Protein AF-W7D519-F1 (afdb_monomer)

Radius of gyration: 15.01 Å; Cα contacts (8 Å, |Δi|>4): 110; chains: 1; bounding box: 34×28×39 Å

pLDDT: mean 86.23, std 13.88, range [33.25, 98.06]

InterPro domains:
  IPR010057 HTH-type transcriptional regulator Rgg, C-terminal domain [PF21259] (2-121)

Sequence (133 aa):
MANIYYVLDEDAVVTIIAKMLKEIKKYAGYKNSVNLDTVILLNYCLYLSKRGKILETEPYVLRALENARKYKQSDYLIQAKMKYAELLWAKNQKQEANEIVEKMYAALEALERWKLLQDFKKDWEKITNESRS

Nearest PDB structures (foldseek):
  8rsv-assembly1_A  TM=7.286E-01  e=3.926E-01  Bacillus phage phi3T
  6w1f-assembly1_B  TM=8.575E-01  e=8.770E-01  Streptococcus thermophilus LMG 18311
  3ro2-assembly1_A  TM=6.640E-01  e=9.253E-01  Mus musculus
  6hc2-assembly4_S  TM=8.379E-01  e=2.067E+00  Homo sapiens
  4i9e-assembly1_B  TM=6.069E-01  e=2.181E+00  Bacillus subtilis subsp. subtilis str. 168

Solvent-accessible surface area (backbone atoms only — not comparable to full-atom values): 7276 Å² total; per-residue (Å²): 134,90,63,71,67,81,80,49,57,70,72,56,43,54,51,51,50,54,50,51,58,56,58,42,56,79,43,71,86,44,73,69,37,52,54,51,50,35,50,52,30,52,52,48,35,51,55,33,42,76,71,72,38,38,76,77,25,51,75,38,36,54,50,20,36,51,49,18,58,78,69,69,34,64,72,51,33,48,52,24,48,49,53,43,23,53,36,30,40,76,70,68,39,49,65,66,16,49,59,48,45,54,55,45,47,55,51,28,59,77,66,70,36,58,69,62,43,52,54,48,50,56,53,50,52,48,61,61,52,64,76,73,115

Mean predicted aligned error: 6.3 Å

Foldseek 3Di:
DDDPLVVDDPVVLVVVLVVLLVVLVVVPPDLVSLVVLLVSLLVVCVSCVVVVNLLVSVVSLVSSCVSCVVSVVVVSNLSSLLSVLLNCVVVVVPVVSVVSLVVSLVVCVVVVVVVVSVVSVVVVCCSVVVVVD

Structure (mmCIF, N/CA/C/O backbone):
data_AF-W7D519-F1
#
_entry.id   AF-W7D519-F1
#
loop_
_atom_site.group_PDB
_atom_site.id
_atom_site.type_symbol
_atom_site.label_atom_id
_atom_site.label_alt_id
_atom_site.label_comp_id
_atom_site.label_asym_id
_atom_site.label_entity_id
_atom_site.label_seq_id
_atom_site.pdbx_PDB_ins_code
_atom_site.Cartn_x
_atom_site.Cartn_y
_atom_site.Cartn_z
_atom_site.occupancy
_atom_site.B_iso_or_equiv
_atom_site.auth_seq_id
_atom_site.auth_comp_id
_atom_site.auth_asym_id
_atom_site.auth_atom_id
_atom_site.pdbx_PDB_model_num
ATOM 1 N N . MET A 1 1 ? -6.603 11.981 -11.215 1.00 38.44 1 MET A N 1
ATOM 2 C CA . MET A 1 1 ? -7.122 11.219 -12.374 1.00 38.44 1 MET 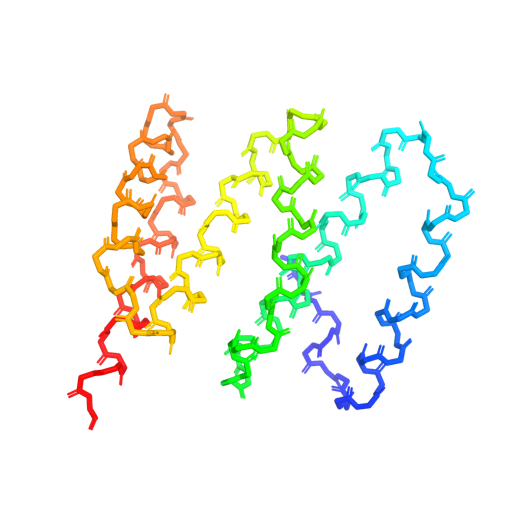A CA 1
ATOM 3 C C . MET A 1 1 ? -8.479 10.654 -12.001 1.00 38.44 1 MET A C 1
ATOM 5 O O . MET A 1 1 ? -8.589 10.042 -10.946 1.00 38.44 1 MET A O 1
ATOM 9 N N . ALA A 1 2 ? -9.505 10.912 -12.811 1.00 33.25 2 ALA A N 1
ATOM 10 C CA . ALA A 1 2 ? -10.830 10.328 -12.633 1.00 33.25 2 ALA A CA 1
ATOM 11 C C . ALA A 1 2 ? -10.790 8.869 -13.118 1.00 33.25 2 ALA A C 1
ATOM 13 O O . ALA A 1 2 ? -10.628 8.617 -14.309 1.00 33.25 2 ALA A O 1
ATOM 14 N N . ASN A 1 3 ? -10.853 7.910 -12.191 1.00 54.25 3 ASN A N 1
ATOM 15 C CA . ASN A 1 3 ? -10.868 6.486 -12.528 1.00 54.25 3 ASN A CA 1
ATOM 16 C C . ASN A 1 3 ? -12.277 6.088 -12.990 1.00 54.25 3 ASN A C 1
ATOM 18 O O . ASN A 1 3 ? -13.230 6.182 -12.221 1.00 54.25 3 ASN A O 1
ATOM 22 N N . ILE A 1 4 ? -12.400 5.592 -14.223 1.00 53.28 4 ILE A N 1
ATOM 23 C CA . ILE A 1 4 ? -13.667 5.130 -14.826 1.00 53.28 4 ILE A CA 1
ATOM 24 C C . ILE A 1 4 ? -14.343 4.022 -13.987 1.00 53.28 4 ILE A C 1
ATOM 26 O O . ILE A 1 4 ? -15.558 3.862 -14.040 1.00 53.28 4 ILE A O 1
ATOM 30 N N . TYR A 1 5 ? -13.591 3.326 -13.123 1.00 50.62 5 TYR A N 1
ATOM 31 C CA . TYR A 1 5 ? -14.115 2.328 -12.179 1.00 50.62 5 TYR A CA 1
ATOM 32 C C . TYR A 1 5 ? -15.183 2.859 -11.213 1.00 50.62 5 TYR A C 1
ATOM 34 O O . TYR A 1 5 ? -15.941 2.068 -10.666 1.00 50.62 5 TYR A O 1
ATOM 42 N N . TYR A 1 6 ? -15.254 4.174 -10.985 1.00 56.81 6 TYR A N 1
ATOM 43 C CA . TYR A 1 6 ? -16.267 4.759 -10.101 1.00 56.81 6 TYR A CA 1
ATOM 44 C C . TYR A 1 6 ? -17.666 4.839 -10.728 1.00 56.81 6 TYR A C 1
ATOM 46 O O . TYR A 1 6 ? -18.622 5.087 -10.002 1.00 56.81 6 TYR A O 1
ATOM 54 N N . VAL A 1 7 ? -17.788 4.640 -12.045 1.00 59.88 7 VAL A N 1
ATOM 55 C CA . VAL A 1 7 ? -19.058 4.751 -12.792 1.00 59.88 7 VAL A CA 1
ATOM 56 C C . VAL A 1 7 ? -19.603 3.375 -13.204 1.00 59.88 7 VAL A C 1
ATOM 58 O O . VAL A 1 7 ? -20.715 3.273 -13.705 1.00 59.88 7 VAL A O 1
ATOM 61 N N . LEU A 1 8 ? -18.829 2.306 -13.005 1.00 60.34 8 LEU A N 1
ATOM 62 C CA . LEU A 1 8 ? -19.154 0.962 -13.479 1.00 60.34 8 LEU A CA 1
ATOM 63 C C . LEU A 1 8 ? -19.718 0.082 -12.357 1.00 60.34 8 LEU A C 1
ATOM 65 O O . LEU A 1 8 ? -19.282 0.174 -11.205 1.00 60.34 8 LEU A O 1
ATOM 69 N N . ASP A 1 9 ? -20.635 -0.814 -12.726 1.00 70.56 9 ASP A N 1
ATOM 70 C CA . ASP A 1 9 ? -21.125 -1.876 -11.846 1.00 70.56 9 ASP A CA 1
ATOM 71 C C . ASP A 1 9 ? -19.991 -2.815 -11.418 1.00 70.56 9 ASP A C 1
ATOM 73 O O . ASP A 1 9 ? -18.997 -3.003 -12.127 1.00 70.56 9 ASP A O 1
ATOM 77 N N . GLU A 1 10 ? -20.137 -3.416 -10.239 1.00 69.62 10 GLU A N 1
ATOM 78 C CA . GLU A 1 10 ? -19.064 -4.170 -9.590 1.00 69.62 10 GLU A CA 1
ATOM 79 C C . GLU A 1 10 ? -18.552 -5.341 -10.443 1.00 69.62 10 GLU A C 1
ATOM 81 O O . GLU A 1 10 ? -17.341 -5.466 -10.649 1.00 69.62 10 GLU A O 1
ATOM 86 N N . ASP A 1 11 ? -19.457 -6.114 -11.044 1.00 71.94 11 ASP A N 1
ATOM 87 C CA . ASP A 1 11 ? -19.109 -7.225 -11.938 1.00 71.94 11 ASP A CA 1
ATOM 88 C C . ASP A 1 11 ? -18.368 -6.756 -13.199 1.00 71.94 11 ASP A C 1
ATOM 90 O O . ASP A 1 11 ? -17.461 -7.434 -13.703 1.00 71.94 11 ASP A O 1
ATOM 94 N N . ALA A 1 12 ? -18.703 -5.561 -13.698 1.00 76.19 12 ALA A N 1
ATOM 95 C CA . ALA A 1 12 ? -18.023 -4.962 -14.838 1.00 76.19 12 ALA A CA 1
ATOM 96 C C . ALA A 1 12 ? -16.589 -4.552 -14.469 1.00 76.19 12 ALA A C 1
ATOM 98 O O . ALA A 1 12 ? -15.664 -4.826 -15.236 1.00 76.19 12 ALA A O 1
ATOM 99 N N . VAL A 1 13 ? -16.376 -3.967 -13.283 1.00 77.00 13 VAL A N 1
ATOM 100 C CA . VAL A 1 13 ? -15.039 -3.584 -12.792 1.00 77.00 13 VAL A CA 1
ATOM 101 C C . VAL A 1 13 ? -14.141 -4.809 -12.630 1.00 77.00 13 VAL A C 1
ATOM 103 O O . VAL A 1 13 ? -13.026 -4.814 -13.159 1.00 77.00 13 VAL A O 1
ATOM 106 N N . VAL A 1 14 ? -14.631 -5.866 -11.976 1.00 76.56 14 VAL A N 1
ATOM 107 C CA . VAL A 1 14 ? -13.877 -7.120 -11.796 1.00 76.56 14 VAL A CA 1
ATOM 108 C C . VAL A 1 14 ? -13.507 -7.722 -13.152 1.00 76.56 14 VAL A C 1
ATOM 110 O O . VAL A 1 14 ? -12.343 -8.054 -13.396 1.00 76.56 14 VAL A O 1
ATOM 113 N N . THR A 1 15 ? -14.473 -7.797 -14.072 1.00 79.38 15 THR A N 1
ATOM 114 C CA . THR A 1 15 ? -14.263 -8.341 -15.422 1.00 79.38 15 THR A CA 1
ATOM 115 C C . THR A 1 15 ? -13.225 -7.539 -16.204 1.00 79.38 15 THR A C 1
ATOM 117 O O . THR A 1 15 ? -12.346 -8.115 -16.852 1.00 79.38 15 THR A O 1
ATOM 120 N N . ILE A 1 16 ? -13.303 -6.209 -16.155 1.00 82.88 16 ILE A N 1
ATOM 121 C CA . ILE A 1 16 ? -12.376 -5.318 -16.857 1.00 82.88 16 ILE A CA 1
ATOM 122 C C . ILE A 1 16 ? -10.966 -5.448 -16.275 1.00 82.88 16 ILE A C 1
ATOM 124 O O . ILE A 1 16 ? -10.010 -5.600 -17.036 1.00 82.88 16 ILE A O 1
ATOM 128 N N . ILE A 1 17 ? -10.821 -5.471 -14.949 1.00 81.38 17 ILE A N 1
ATOM 129 C CA . ILE A 1 17 ? -9.519 -5.616 -14.280 1.00 81.38 17 ILE A CA 1
ATOM 130 C C . ILE A 1 17 ? -8.894 -6.975 -14.578 1.00 81.38 17 ILE A C 1
ATOM 132 O O . ILE A 1 17 ? -7.723 -7.032 -14.958 1.00 81.38 17 ILE A O 1
ATOM 136 N N . ALA A 1 18 ? -9.668 -8.058 -14.515 1.00 79.62 18 ALA A N 1
ATOM 137 C CA . ALA A 1 18 ? -9.190 -9.387 -14.885 1.00 79.62 18 ALA A CA 1
ATOM 138 C C . ALA A 1 18 ? -8.702 -9.436 -16.344 1.00 79.62 18 ALA A C 1
ATOM 140 O O . ALA A 1 18 ? -7.624 -9.974 -16.621 1.00 79.62 18 ALA A O 1
ATOM 141 N N . LYS A 1 19 ? -9.450 -8.827 -17.276 1.00 83.44 19 LYS A N 1
ATOM 142 C CA . LYS A 1 19 ? -9.048 -8.718 -18.687 1.00 83.44 19 LYS A CA 1
ATOM 143 C C . LYS A 1 19 ? -7.765 -7.901 -18.847 1.00 83.44 19 LYS A C 1
ATOM 145 O O . LYS A 1 19 ? -6.841 -8.377 -19.499 1.00 83.44 19 LYS A O 1
ATOM 150 N N . MET A 1 20 ? -7.661 -6.730 -18.221 1.00 83.50 20 MET A N 1
ATOM 151 C CA . MET A 1 20 ? -6.458 -5.893 -18.315 1.00 83.50 20 MET A CA 1
ATOM 152 C C . MET A 1 20 ? -5.220 -6.595 -17.754 1.00 83.50 20 MET A C 1
ATOM 154 O O . MET A 1 20 ? -4.182 -6.617 -18.412 1.00 83.50 20 MET A O 1
ATOM 158 N N . LEU A 1 21 ? -5.328 -7.233 -16.584 1.00 79.75 21 LEU A N 1
ATOM 159 C CA . LEU A 1 21 ? -4.222 -7.992 -15.994 1.00 79.75 21 LEU A CA 1
ATOM 160 C C . LEU A 1 21 ? -3.806 -9.173 -16.886 1.00 79.75 21 LEU A C 1
ATOM 162 O O . LEU A 1 21 ? -2.616 -9.472 -16.993 1.00 79.75 21 LEU A O 1
ATOM 166 N N . LYS A 1 22 ? -4.761 -9.839 -17.551 1.00 84.00 22 LYS A N 1
ATOM 167 C CA . LYS A 1 22 ? -4.475 -10.916 -18.512 1.00 84.00 22 LYS A CA 1
ATOM 168 C C . LYS A 1 22 ? -3.735 -10.400 -19.746 1.00 84.00 22 LYS A C 1
ATOM 170 O O . LYS A 1 22 ? -2.775 -11.032 -20.178 1.00 84.00 22 LYS A O 1
ATOM 175 N N . GLU A 1 23 ? -4.158 -9.271 -20.302 1.00 82.00 23 GLU A N 1
ATOM 176 C CA . GLU A 1 23 ? -3.523 -8.685 -21.485 1.00 82.00 23 GLU A CA 1
ATOM 177 C C . GLU A 1 23 ? -2.114 -8.164 -21.178 1.00 82.00 23 GLU A C 1
ATOM 179 O O . GLU A 1 23 ? -1.186 -8.411 -21.943 1.00 82.00 23 GLU A O 1
ATOM 184 N N . ILE A 1 24 ? -1.905 -7.548 -20.012 1.00 80.81 24 ILE A N 1
ATOM 185 C CA . ILE A 1 24 ? -0.589 -7.031 -19.604 1.00 80.81 24 ILE A CA 1
ATOM 186 C C . ILE A 1 24 ? 0.438 -8.145 -19.405 1.00 80.81 24 ILE A C 1
ATOM 188 O O . ILE A 1 24 ? 1.611 -7.950 -19.733 1.00 80.81 24 ILE A O 1
ATOM 192 N N . LYS A 1 25 ? 0.016 -9.338 -18.960 1.00 76.12 25 LYS A N 1
ATOM 193 C CA . LYS A 1 25 ? 0.908 -10.508 -18.870 1.00 76.12 25 LYS A CA 1
ATOM 194 C C . LYS A 1 25 ? 1.574 -10.853 -20.205 1.00 76.12 25 LYS A C 1
ATOM 196 O O . LYS A 1 25 ? 2.698 -11.343 -20.189 1.00 76.12 25 LYS A O 1
ATOM 201 N N . LYS A 1 26 ? 0.942 -10.561 -21.350 1.00 76.19 26 LYS A N 1
ATOM 202 C CA . LYS A 1 26 ? 1.532 -10.798 -22.683 1.00 76.19 26 LYS A CA 1
ATOM 203 C C . LYS A 1 26 ? 2.767 -9.936 -22.949 1.00 76.19 26 LYS A C 1
ATOM 205 O O . LYS A 1 26 ? 3.590 -10.285 -23.785 1.00 76.19 26 LYS A O 1
ATOM 210 N N . TYR A 1 27 ? 2.910 -8.836 -22.217 1.00 76.62 27 TYR A N 1
ATOM 211 C CA . TYR A 1 27 ? 4.024 -7.901 -22.325 1.00 76.62 27 TYR A CA 1
ATOM 212 C C . TYR A 1 27 ? 4.998 -8.025 -21.146 1.00 76.62 27 TYR A C 1
ATOM 214 O O . TYR A 1 27 ? 5.796 -7.111 -20.912 1.00 76.62 27 TYR A O 1
ATOM 222 N N . ALA A 1 28 ? 4.931 -9.119 -20.375 1.00 65.12 28 ALA A N 1
ATOM 223 C CA . ALA A 1 28 ? 5.818 -9.368 -19.244 1.00 65.12 28 ALA A CA 1
ATOM 224 C C . ALA A 1 28 ? 7.282 -9.401 -19.720 1.00 65.12 28 ALA A C 1
ATOM 226 O O . ALA A 1 28 ? 7.709 -10.326 -20.400 1.00 65.12 28 ALA A O 1
ATOM 227 N N . GLY A 1 29 ? 8.041 -8.351 -19.397 1.00 65.00 29 GLY A N 1
ATOM 228 C CA . GLY A 1 29 ? 9.422 -8.163 -19.860 1.00 65.00 29 GLY A CA 1
ATOM 229 C C . GLY A 1 29 ? 9.745 -6.713 -20.221 1.00 65.00 29 GLY A C 1
ATOM 230 O O . GLY A 1 29 ? 10.873 -6.266 -20.031 1.00 65.00 29 GLY A O 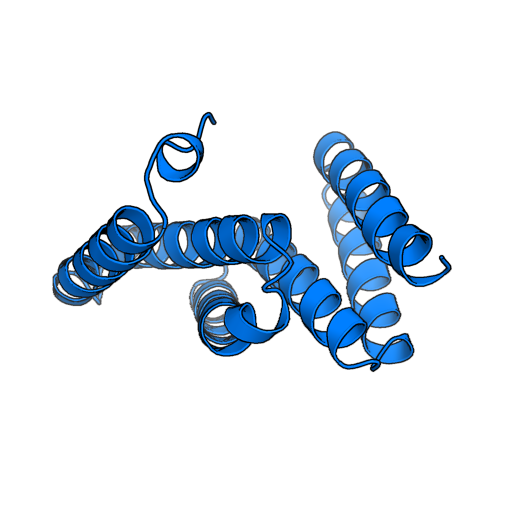1
ATOM 231 N N . TYR A 1 30 ? 8.745 -5.934 -20.639 1.00 73.38 30 TYR A N 1
ATOM 232 C CA . TYR A 1 30 ? 8.911 -4.500 -20.872 1.00 73.38 30 TYR A CA 1
ATOM 233 C C . TYR A 1 30 ? 8.712 -3.709 -19.576 1.00 73.38 30 TYR A C 1
ATOM 235 O O . TYR A 1 30 ? 7.705 -3.859 -18.893 1.00 73.38 30 TYR A O 1
ATOM 243 N N . LYS A 1 31 ? 9.626 -2.791 -19.242 1.00 67.88 31 LYS A N 1
ATOM 244 C CA . LYS A 1 31 ? 9.502 -1.952 -18.030 1.00 67.88 31 LYS A CA 1
ATOM 245 C C . LYS A 1 31 ? 8.149 -1.218 -17.947 1.00 67.88 31 LYS A C 1
ATOM 247 O O . LYS A 1 31 ? 7.561 -1.122 -16.873 1.00 67.88 31 LYS A O 1
ATOM 252 N N . ASN A 1 32 ? 7.626 -0.759 -19.085 1.00 72.56 32 ASN A N 1
ATOM 253 C CA . ASN A 1 32 ? 6.349 -0.044 -19.154 1.00 72.56 32 ASN A CA 1
ATOM 254 C C . ASN A 1 32 ? 5.133 -0.930 -18.839 1.00 72.56 32 ASN A C 1
ATOM 256 O O . ASN A 1 32 ? 4.166 -0.433 -18.265 1.00 72.56 32 ASN A O 1
ATOM 260 N N . SER A 1 33 ? 5.175 -2.228 -19.160 1.00 76.12 33 SER A N 1
ATOM 261 C CA . SER A 1 33 ? 4.064 -3.139 -18.853 1.00 76.12 33 SER A CA 1
ATOM 262 C C . SER A 1 33 ? 3.967 -3.412 -17.353 1.00 76.12 33 SER A C 1
ATOM 264 O O . SER A 1 33 ? 2.869 -3.470 -16.811 1.00 76.12 33 SER A O 1
ATOM 266 N N . VAL A 1 34 ? 5.107 -3.472 -16.661 1.00 77.69 34 VAL A N 1
ATOM 267 C CA . VAL A 1 34 ? 5.157 -3.623 -15.201 1.00 77.69 34 VAL A CA 1
ATOM 268 C C . VAL A 1 34 ? 4.655 -2.363 -14.496 1.00 77.69 34 VAL A C 1
ATOM 270 O O . VAL A 1 34 ? 3.887 -2.472 -13.546 1.00 77.69 34 VAL A O 1
ATOM 273 N N . ASN A 1 35 ? 5.036 -1.162 -14.956 1.00 83.88 35 ASN A N 1
ATOM 274 C CA . ASN A 1 35 ? 4.471 0.085 -14.417 1.00 83.88 35 ASN A CA 1
ATOM 275 C C . A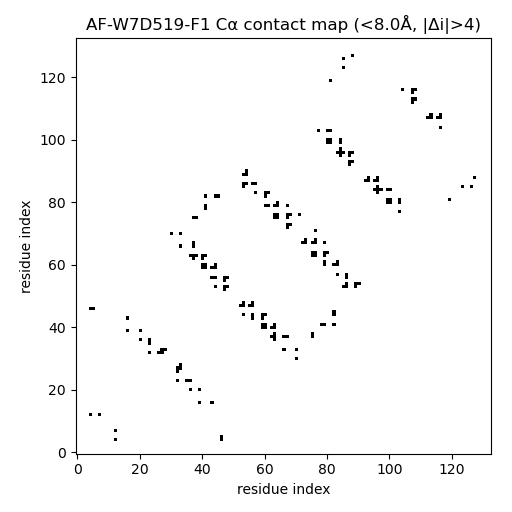SN A 1 35 ? 2.934 0.056 -14.486 1.00 83.88 35 ASN A C 1
ATOM 277 O O . ASN A 1 35 ? 2.261 0.371 -13.506 1.00 83.88 35 ASN A O 1
ATOM 281 N N . LEU A 1 36 ? 2.390 -0.355 -15.634 1.00 85.44 36 LEU A N 1
ATOM 282 C CA . LEU A 1 36 ? 0.950 -0.427 -15.850 1.00 85.44 36 LEU A CA 1
ATOM 283 C C . LEU A 1 36 ? 0.282 -1.498 -14.969 1.00 85.44 36 LEU A C 1
ATOM 285 O O . LEU A 1 36 ? -0.768 -1.228 -14.390 1.00 85.44 36 LEU A O 1
ATOM 289 N N . ASP A 1 37 ? 0.911 -2.668 -14.811 1.00 88.06 37 ASP A N 1
ATOM 290 C CA . ASP A 1 37 ? 0.458 -3.734 -13.905 1.00 88.06 37 ASP A CA 1
ATOM 291 C C . ASP A 1 37 ? 0.344 -3.223 -12.461 1.00 88.06 37 ASP A C 1
ATOM 293 O O . ASP A 1 37 ? -0.718 -3.320 -11.849 1.00 88.06 37 ASP A O 1
ATOM 297 N N . THR A 1 38 ? 1.405 -2.598 -11.936 1.00 91.12 38 THR A N 1
ATOM 298 C CA . THR A 1 38 ? 1.418 -2.038 -10.575 1.00 91.12 38 THR A CA 1
ATOM 299 C C . THR A 1 38 ? 0.325 -0.987 -10.386 1.00 91.12 38 THR A C 1
ATOM 301 O O . THR A 1 38 ? -0.389 -1.018 -9.384 1.00 91.12 38 THR A O 1
ATOM 304 N N . VAL A 1 39 ? 0.143 -0.081 -11.353 1.00 90.75 39 VAL A N 1
ATOM 305 C CA . VAL A 1 39 ? -0.898 0.959 -11.292 1.00 90.75 39 VAL A CA 1
ATOM 306 C C . VAL A 1 39 ? -2.299 0.355 -11.271 1.00 90.75 39 VAL A C 1
ATOM 308 O O . VAL A 1 39 ? -3.140 0.796 -10.489 1.00 90.75 39 VAL A O 1
ATOM 311 N N . ILE A 1 40 ? -2.570 -0.653 -12.103 1.00 90.44 40 ILE A N 1
ATOM 312 C CA . ILE A 1 40 ? -3.882 -1.311 -12.136 1.00 90.44 40 ILE A CA 1
ATOM 313 C C . ILE A 1 40 ? -4.164 -2.021 -10.816 1.00 90.44 40 ILE A C 1
ATOM 315 O O . ILE A 1 40 ? -5.262 -1.870 -10.283 1.00 90.44 40 ILE A O 1
ATOM 319 N N . LEU A 1 41 ? -3.179 -2.729 -10.259 1.00 93.38 41 LEU A N 1
ATOM 320 C CA . LEU A 1 41 ? -3.315 -3.392 -8.961 1.00 93.38 41 LEU A CA 1
ATOM 321 C C . LEU A 1 41 ? -3.632 -2.385 -7.849 1.00 93.38 41 LEU A C 1
ATOM 323 O O . LEU A 1 41 ? -4.594 -2.577 -7.113 1.00 93.38 41 LEU A O 1
ATOM 327 N N . LEU A 1 42 ? -2.889 -1.276 -7.764 1.00 94.12 42 LEU A N 1
ATOM 328 C CA . LEU A 1 42 ? -3.117 -0.244 -6.745 1.00 94.12 42 LEU A CA 1
ATOM 329 C C . LEU A 1 42 ? -4.468 0.460 -6.907 1.00 94.12 42 LEU A C 1
ATOM 331 O O . LEU A 1 42 ? -5.155 0.716 -5.916 1.00 94.12 42 LEU A O 1
ATOM 335 N N . ASN A 1 43 ? -4.878 0.733 -8.147 1.00 90.75 43 ASN A N 1
ATOM 336 C CA . ASN A 1 43 ? -6.201 1.279 -8.434 1.00 90.75 43 ASN A CA 1
ATOM 337 C C . ASN A 1 43 ? -7.313 0.315 -8.016 1.00 90.75 43 ASN A C 1
ATOM 339 O O . ASN A 1 43 ? -8.338 0.763 -7.502 1.00 90.75 43 ASN A O 1
ATOM 343 N N . TYR A 1 44 ? -7.110 -0.990 -8.203 1.00 90.62 44 TYR A N 1
ATOM 344 C CA . TYR A 1 44 ? -8.081 -1.981 -7.766 1.00 90.62 44 TYR A CA 1
ATOM 345 C C . TYR A 1 44 ? -8.152 -2.083 -6.244 1.00 90.62 44 TYR A C 1
ATOM 347 O O . TYR A 1 44 ? -9.248 -2.084 -5.690 1.00 90.62 44 TYR A O 1
ATOM 355 N N . CYS A 1 45 ? -7.005 -2.062 -5.557 1.00 93.75 45 CYS A N 1
ATOM 356 C CA . CYS A 1 45 ? -6.975 -1.990 -4.098 1.00 93.75 45 CYS A CA 1
ATOM 357 C C . CYS A 1 45 ? -7.760 -0.777 -3.590 1.00 93.75 45 CYS A C 1
ATOM 359 O O . CYS A 1 45 ? -8.589 -0.909 -2.700 1.00 93.75 45 CYS A O 1
ATOM 361 N N . LEU A 1 46 ? -7.551 0.400 -4.189 1.00 90.31 46 LEU A N 1
ATOM 362 C CA . LEU A 1 46 ? -8.293 1.609 -3.831 1.00 90.31 46 LEU A CA 1
ATOM 363 C C . LEU A 1 46 ? -9.806 1.455 -4.053 1.00 90.31 46 LEU A C 1
ATOM 365 O O . LEU A 1 46 ? -10.590 1.901 -3.215 1.00 90.31 46 LEU A O 1
ATOM 369 N N . TYR A 1 47 ? -10.211 0.848 -5.171 1.00 89.00 47 TYR A N 1
ATOM 370 C CA . TYR A 1 47 ? -11.614 0.566 -5.470 1.00 89.00 47 TYR A CA 1
ATOM 371 C C . TYR A 1 47 ? -12.248 -0.339 -4.402 1.00 89.00 47 TYR A C 1
ATOM 373 O O . TYR A 1 47 ? -13.299 0.007 -3.862 1.00 89.00 47 TYR A O 1
ATOM 381 N N . LEU A 1 48 ? -11.585 -1.445 -4.056 1.00 89.69 48 LEU A N 1
ATOM 382 C CA . LEU A 1 48 ? -12.045 -2.386 -3.033 1.00 89.69 48 LEU A CA 1
ATOM 383 C C . LEU A 1 48 ? -12.108 -1.730 -1.647 1.00 89.69 48 LEU A C 1
ATOM 385 O O . LEU A 1 48 ? -13.139 -1.826 -0.980 1.00 89.69 48 LEU A O 1
ATOM 389 N N . SER A 1 49 ? -11.065 -0.991 -1.239 1.00 89.56 49 SER A N 1
ATOM 390 C CA . SER A 1 49 ? -11.043 -0.279 0.048 1.00 89.56 49 SER A CA 1
ATOM 391 C C . SER A 1 49 ? -12.225 0.683 0.188 1.00 89.56 49 SER A C 1
ATOM 393 O O . SER A 1 49 ? -12.882 0.703 1.224 1.00 89.56 49 SER A O 1
ATOM 395 N N . LYS A 1 50 ? -12.562 1.435 -0.869 1.00 86.50 50 LYS A N 1
ATOM 396 C CA . LYS A 1 50 ? -13.699 2.373 -0.855 1.00 86.50 50 LYS A CA 1
ATOM 397 C C . LYS A 1 50 ? -15.072 1.709 -0.748 1.00 86.50 50 LYS A C 1
ATOM 399 O O . LYS A 1 50 ? -16.042 2.398 -0.450 1.00 86.50 50 LYS A O 1
ATOM 404 N N . ARG A 1 51 ? -15.165 0.402 -0.991 1.00 86.62 51 ARG A N 1
ATOM 405 C CA . ARG A 1 51 ? -16.385 -0.400 -0.808 1.00 86.62 51 ARG A CA 1
ATOM 406 C C . ARG A 1 51 ? -16.362 -1.223 0.483 1.00 86.62 51 ARG A C 1
ATOM 408 O O . ARG A 1 51 ? -17.179 -2.121 0.641 1.00 86.62 51 ARG A O 1
ATOM 415 N N . GLY A 1 52 ? -15.411 -0.960 1.383 1.00 89.06 52 GLY A N 1
ATOM 416 C CA . GLY A 1 52 ? -15.245 -1.712 2.629 1.00 89.06 52 GLY A CA 1
ATOM 417 C C . GLY A 1 52 ? -14.636 -3.107 2.447 1.00 89.06 52 GLY A C 1
ATOM 418 O O . GLY A 1 52 ? -14.462 -3.833 3.420 1.00 89.06 52 GLY A O 1
ATOM 419 N N . LYS A 1 53 ? -14.243 -3.484 1.225 1.00 91.56 53 LYS A N 1
ATOM 420 C CA . LYS A 1 53 ? -13.672 -4.799 0.889 1.00 91.56 53 LYS A CA 1
ATOM 421 C C . LYS A 1 53 ? -12.154 -4.826 1.075 1.00 91.56 53 LYS A C 1
ATOM 423 O O . LYS A 1 53 ? -11.414 -5.325 0.231 1.00 91.56 53 LYS A O 1
ATOM 428 N N . ILE A 1 54 ? -11.664 -4.260 2.179 1.00 94.12 54 ILE A N 1
ATOM 429 C CA . ILE A 1 54 ? -10.221 -4.070 2.409 1.00 94.12 54 ILE A CA 1
ATOM 430 C C . ILE A 1 54 ? -9.482 -5.415 2.445 1.00 94.12 54 ILE A C 1
ATOM 432 O O . ILE A 1 54 ? -8.391 -5.529 1.892 1.00 94.12 54 ILE A O 1
ATOM 436 N N . LEU A 1 55 ? -10.075 -6.457 3.032 1.00 95.19 55 LEU A N 1
ATOM 437 C CA . LEU A 1 55 ? -9.438 -7.777 3.121 1.00 95.19 55 LEU A CA 1
ATOM 438 C C . LEU A 1 55 ? -9.216 -8.427 1.745 1.00 95.19 55 LEU A C 1
ATOM 440 O O . LEU A 1 55 ? -8.214 -9.108 1.543 1.00 95.19 55 LEU A O 1
ATOM 444 N N . GLU A 1 56 ? -10.085 -8.152 0.768 1.00 94.44 56 GLU A N 1
ATOM 445 C CA . GLU A 1 56 ? -9.948 -8.660 -0.605 1.00 94.44 56 GLU A CA 1
ATOM 446 C C . GLU A 1 56 ? -8.760 -8.031 -1.353 1.00 94.44 56 GLU A C 1
ATOM 448 O O . GLU A 1 56 ? -8.351 -8.523 -2.405 1.00 94.44 56 GLU A O 1
ATOM 453 N N . THR A 1 57 ? -8.164 -6.957 -0.820 1.00 95.19 57 THR A N 1
ATOM 454 C CA . THR A 1 57 ? -7.011 -6.292 -1.446 1.00 95.19 57 THR A CA 1
ATOM 455 C C . THR A 1 57 ? -5.715 -7.095 -1.347 1.00 95.19 57 THR A C 1
ATOM 457 O O . THR A 1 57 ? -4.793 -6.846 -2.124 1.00 95.19 57 THR A O 1
ATOM 460 N N . GLU A 1 58 ? -5.632 -8.064 -0.431 1.00 96.50 58 GLU A N 1
ATOM 461 C CA . GLU A 1 58 ? -4.405 -8.793 -0.095 1.00 96.50 58 GLU A CA 1
ATOM 462 C C . GLU A 1 58 ? -3.610 -9.331 -1.298 1.00 96.50 58 GLU A C 1
ATOM 464 O O . GLU A 1 58 ? -2.446 -8.944 -1.459 1.00 96.50 58 GLU A O 1
ATOM 469 N N . PRO A 1 59 ? -4.181 -10.159 -2.192 1.00 95.50 59 PRO A N 1
ATOM 470 C CA . PRO A 1 59 ? -3.417 -10.697 -3.317 1.00 95.50 59 PRO A CA 1
ATOM 471 C C . PRO A 1 59 ? -2.907 -9.600 -4.264 1.00 95.50 59 PRO A C 1
ATOM 473 O O . PRO A 1 59 ? -1.863 -9.755 -4.902 1.00 95.50 59 PRO A O 1
ATOM 476 N N . TYR A 1 60 ? -3.618 -8.476 -4.355 1.00 95.12 60 TYR A N 1
ATOM 477 C CA . TYR A 1 60 ? -3.284 -7.384 -5.265 1.00 95.12 60 TYR A CA 1
ATOM 478 C C . TYR A 1 60 ? -2.219 -6.459 -4.677 1.00 95.12 60 TYR A C 1
ATOM 480 O O . TYR A 1 60 ? -1.284 -6.079 -5.386 1.00 95.12 60 TYR A O 1
ATOM 488 N N . VAL A 1 61 ? -2.308 -6.142 -3.383 1.00 96.75 61 VAL A N 1
ATOM 489 C CA . VAL A 1 61 ? -1.327 -5.286 -2.709 1.00 96.75 61 VAL A CA 1
ATOM 490 C C . VAL A 1 61 ? 0.020 -5.987 -2.550 1.00 96.75 61 VAL A C 1
ATOM 492 O O . VAL A 1 61 ? 1.056 -5.362 -2.779 1.00 96.75 61 VAL A O 1
ATOM 495 N N . LEU A 1 62 ? 0.030 -7.294 -2.259 1.00 97.56 62 LEU A N 1
ATOM 496 C CA . LEU A 1 62 ? 1.266 -8.077 -2.170 1.00 97.56 62 LEU A CA 1
ATOM 497 C C .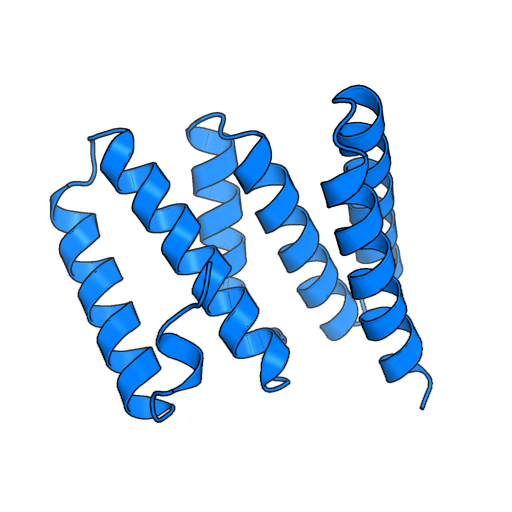 LEU A 1 62 ? 1.988 -8.137 -3.521 1.00 97.56 62 LEU A C 1
ATOM 499 O O . LEU A 1 62 ? 3.195 -7.900 -3.593 1.00 97.56 62 LEU A O 1
ATOM 503 N N . ARG A 1 63 ? 1.243 -8.352 -4.612 1.00 94.75 63 ARG A N 1
ATOM 504 C CA . ARG A 1 63 ? 1.808 -8.330 -5.966 1.00 94.75 63 ARG A CA 1
ATOM 505 C C . ARG A 1 63 ? 2.303 -6.935 -6.366 1.00 94.75 63 ARG A C 1
ATOM 507 O O . ARG A 1 63 ? 3.369 -6.812 -6.966 1.00 94.75 63 ARG A O 1
ATOM 514 N N . ALA A 1 64 ? 1.572 -5.877 -6.010 1.00 95.69 64 ALA A N 1
ATOM 515 C CA . ALA A 1 64 ? 2.011 -4.503 -6.256 1.00 95.69 64 ALA A CA 1
ATOM 516 C C . ALA A 1 64 ? 3.309 -4.169 -5.496 1.00 95.69 64 ALA A C 1
ATOM 518 O O . ALA A 1 64 ? 4.206 -3.546 -6.065 1.00 95.69 64 ALA A O 1
ATOM 519 N N . LEU A 1 65 ? 3.443 -4.624 -4.243 1.00 96.94 65 LEU A N 1
ATOM 520 C CA . LEU A 1 65 ? 4.667 -4.487 -3.445 1.00 96.94 65 LEU A CA 1
ATOM 521 C C . LEU A 1 65 ? 5.858 -5.202 -4.089 1.00 96.94 65 LEU A C 1
ATOM 523 O O . LEU A 1 65 ? 6.950 -4.632 -4.161 1.00 96.94 65 LEU A O 1
ATOM 527 N N . GLU A 1 66 ? 5.655 -6.438 -4.547 1.00 95.06 66 GLU A N 1
ATOM 528 C CA . GLU A 1 66 ? 6.689 -7.220 -5.225 1.00 95.06 66 GLU A CA 1
ATOM 529 C C . GLU A 1 66 ? 7.162 -6.511 -6.498 1.00 95.06 66 GLU A C 1
ATOM 531 O O . GLU A 1 66 ? 8.364 -6.268 -6.656 1.00 95.06 66 GLU A O 1
ATOM 536 N N . ASN A 1 67 ? 6.227 -6.098 -7.361 1.00 92.31 67 ASN A N 1
ATOM 537 C CA . ASN A 1 67 ? 6.538 -5.361 -8.583 1.00 92.31 67 ASN A CA 1
ATOM 538 C C . ASN A 1 67 ? 7.301 -4.065 -8.270 1.00 92.31 67 ASN A C 1
ATOM 540 O O . ASN A 1 67 ? 8.385 -3.829 -8.809 1.00 92.31 67 ASN A O 1
ATOM 544 N N . ALA A 1 68 ? 6.779 -3.240 -7.361 1.00 93.50 68 ALA A N 1
ATOM 545 C CA . ALA A 1 68 ? 7.386 -1.953 -7.048 1.00 93.50 68 ALA A CA 1
ATOM 546 C C . ALA A 1 68 ? 8.809 -2.099 -6.488 1.00 93.50 68 ALA A C 1
ATOM 548 O O . ALA A 1 68 ? 9.702 -1.327 -6.850 1.00 93.50 68 ALA A O 1
ATOM 549 N N . ARG A 1 69 ? 9.054 -3.126 -5.662 1.00 93.56 69 ARG A N 1
ATOM 550 C CA . ARG A 1 69 ? 10.389 -3.443 -5.133 1.00 93.56 69 ARG A CA 1
ATOM 551 C C . ARG A 1 69 ? 11.326 -3.941 -6.231 1.00 93.56 69 ARG A C 1
ATOM 553 O O . ARG A 1 69 ? 12.420 -3.400 -6.385 1.00 93.56 69 ARG A O 1
ATOM 560 N N . LYS A 1 70 ? 10.900 -4.946 -7.000 1.00 90.69 70 LYS A N 1
ATOM 561 C CA . LYS A 1 70 ? 11.708 -5.593 -8.046 1.00 90.69 70 LYS A CA 1
ATOM 562 C C . LYS A 1 70 ? 12.172 -4.599 -9.108 1.00 90.69 70 LYS A C 1
ATOM 564 O O . LYS A 1 70 ? 13.320 -4.654 -9.542 1.00 90.69 70 LYS A O 1
ATOM 569 N N . TYR A 1 71 ? 11.303 -3.665 -9.487 1.00 88.94 71 TYR A N 1
ATOM 570 C CA . TYR A 1 71 ? 11.570 -2.696 -10.550 1.00 88.94 71 TYR A CA 1
ATOM 571 C C . TYR A 1 71 ? 11.962 -1.302 -10.038 1.00 88.94 71 TYR A C 1
ATOM 573 O O . TYR A 1 71 ? 12.037 -0.363 -10.832 1.00 88.94 71 TYR A O 1
ATOM 581 N N . LYS A 1 72 ? 12.260 -1.172 -8.734 1.00 89.94 72 LYS A N 1
ATOM 582 C CA . LYS A 1 72 ? 12.748 0.061 -8.084 1.00 89.94 72 LYS A CA 1
ATOM 583 C C . LYS A 1 72 ? 11.841 1.278 -8.337 1.00 89.94 72 LYS A C 1
ATOM 585 O O . LYS A 1 72 ? 12.312 2.375 -8.628 1.00 89.94 72 LYS A O 1
ATOM 590 N N . GLN A 1 73 ? 10.530 1.076 -8.247 1.00 88.94 73 GLN A N 1
ATOM 591 C CA . GLN A 1 73 ? 9.516 2.111 -8.454 1.00 88.94 73 GLN A CA 1
ATOM 592 C C . GLN A 1 73 ? 9.167 2.776 -7.112 1.00 88.94 73 GLN A C 1
ATOM 594 O O . GLN A 1 73 ? 8.182 2.403 -6.479 1.00 88.94 73 GLN A O 1
ATOM 599 N N . SER A 1 74 ? 9.973 3.737 -6.652 1.00 89.88 74 SER A N 1
ATOM 600 C CA . SER A 1 74 ? 9.850 4.314 -5.299 1.00 89.88 74 SER A CA 1
ATOM 601 C C . SER A 1 74 ? 8.454 4.865 -4.982 1.00 89.88 74 SER A C 1
ATOM 603 O O . SER A 1 74 ? 7.894 4.532 -3.940 1.00 89.88 74 SER A O 1
ATOM 605 N N . ASP A 1 75 ? 7.850 5.623 -5.901 1.00 89.56 75 ASP A N 1
ATOM 606 C CA . ASP A 1 75 ? 6.520 6.212 -5.685 1.00 89.56 75 ASP A CA 1
ATOM 607 C C . ASP A 1 75 ? 5.423 5.141 -5.566 1.00 89.56 75 ASP A C 1
ATOM 609 O O . ASP A 1 75 ? 4.541 5.235 -4.709 1.00 89.56 75 ASP A O 1
ATOM 613 N N . TYR A 1 76 ? 5.487 4.086 -6.386 1.00 92.56 76 TYR A N 1
ATOM 614 C CA . TYR A 1 76 ? 4.544 2.968 -6.287 1.00 92.56 76 TYR A CA 1
ATOM 615 C C . TYR A 1 76 ? 4.812 2.091 -5.071 1.00 92.56 76 TYR A C 1
ATOM 617 O O . TYR A 1 76 ? 3.872 1.542 -4.505 1.00 92.56 76 TYR A O 1
ATOM 625 N N . LEU A 1 77 ? 6.066 1.981 -4.632 1.00 95.50 77 LEU A N 1
ATOM 626 C CA . LEU A 1 77 ? 6.410 1.243 -3.424 1.00 95.50 77 LEU A CA 1
ATOM 627 C C . LEU A 1 77 ? 5.804 1.914 -2.190 1.00 95.50 77 LEU A C 1
ATOM 629 O O . LEU A 1 77 ? 5.281 1.213 -1.327 1.00 95.50 77 LEU A O 1
ATOM 633 N N . ILE A 1 78 ? 5.836 3.248 -2.125 1.00 95.44 78 ILE A N 1
ATOM 634 C CA . ILE A 1 78 ? 5.186 4.010 -1.053 1.00 95.44 78 ILE A CA 1
ATOM 635 C C . ILE A 1 78 ? 3.673 3.772 -1.084 1.00 95.44 78 ILE A C 1
ATOM 637 O O . ILE A 1 78 ? 3.104 3.361 -0.077 1.00 95.44 78 ILE A O 1
ATOM 641 N N . GLN A 1 79 ? 3.027 3.929 -2.245 1.00 94.75 79 GLN A N 1
ATOM 642 C CA . GLN A 1 79 ? 1.583 3.689 -2.387 1.00 94.75 79 GLN A CA 1
ATOM 643 C C . GLN A 1 79 ? 1.179 2.258 -2.000 1.00 94.75 79 GLN A C 1
ATOM 645 O O . GLN A 1 79 ? 0.206 2.061 -1.272 1.00 94.75 79 GLN A O 1
ATOM 650 N N . ALA A 1 80 ? 1.940 1.257 -2.445 1.00 97.00 80 ALA A N 1
ATOM 651 C CA . ALA A 1 80 ? 1.694 -0.143 -2.122 1.00 97.00 80 ALA A CA 1
ATOM 652 C C . ALA A 1 80 ? 1.869 -0.426 -0.624 1.00 97.00 80 ALA A C 1
ATOM 654 O O . ALA A 1 80 ? 1.067 -1.152 -0.042 1.00 97.00 80 ALA A O 1
ATOM 655 N N . LYS A 1 81 ? 2.871 0.181 0.024 1.00 97.88 81 LYS A N 1
ATOM 656 C CA . LYS A 1 81 ? 3.067 0.068 1.476 1.00 97.88 81 LYS A CA 1
ATOM 657 C C . LYS A 1 81 ? 1.952 0.739 2.269 1.00 97.88 81 LYS A C 1
ATOM 659 O O . LYS A 1 81 ? 1.511 0.154 3.250 1.00 97.88 81 LYS A O 1
ATOM 664 N N . MET A 1 82 ? 1.459 1.895 1.824 1.00 96.81 82 MET A N 1
ATOM 665 C CA . MET A 1 82 ? 0.291 2.532 2.439 1.00 96.81 82 MET A CA 1
ATOM 666 C C . MET A 1 82 ? -0.932 1.614 2.351 1.00 96.81 82 MET A C 1
ATOM 668 O O . MET A 1 82 ? -1.535 1.316 3.374 1.00 96.81 82 MET A O 1
ATOM 672 N N . LYS A 1 83 ? -1.233 1.050 1.171 1.00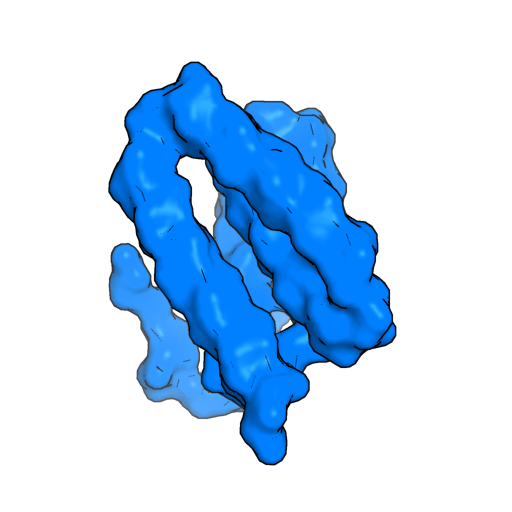 96.38 83 LYS A N 1
ATOM 673 C CA . LYS A 1 83 ? -2.329 0.071 1.022 1.00 96.38 83 LYS A CA 1
ATOM 674 C C . LYS A 1 83 ? -2.138 -1.195 1.849 1.00 96.38 83 LYS A C 1
ATOM 676 O O . LYS A 1 83 ? -3.107 -1.741 2.363 1.00 96.38 83 LYS A O 1
ATOM 681 N N . TYR A 1 84 ? -0.902 -1.646 2.017 1.00 98.06 84 TYR A N 1
ATOM 682 C CA . TYR A 1 84 ? -0.612 -2.793 2.866 1.00 98.06 84 TYR A CA 1
ATOM 683 C C . TYR A 1 84 ? -0.831 -2.475 4.350 1.00 98.06 84 TYR A C 1
ATOM 685 O O . TYR A 1 84 ? -1.357 -3.310 5.076 1.00 98.06 84 TYR A O 1
ATOM 693 N N . 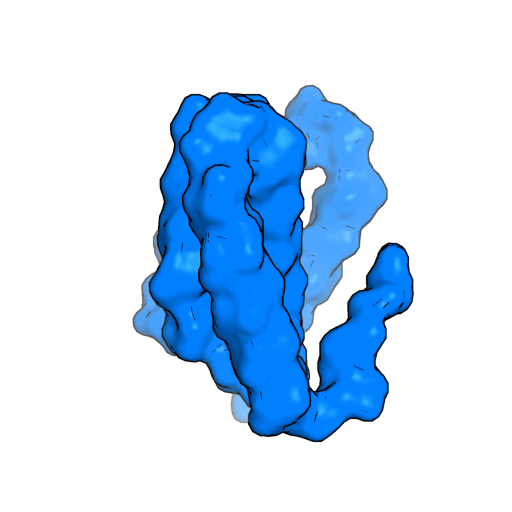ALA A 1 85 ? -0.515 -1.257 4.796 1.00 97.69 85 ALA A N 1
ATOM 694 C CA . ALA A 1 85 ? -0.850 -0.818 6.145 1.00 97.69 85 ALA A CA 1
ATOM 695 C C . ALA A 1 85 ? -2.370 -0.759 6.378 1.00 97.69 85 ALA A C 1
ATOM 697 O O . ALA A 1 85 ? -2.827 -1.185 7.435 1.00 97.69 85 ALA A O 1
ATOM 698 N N . GLU A 1 86 ? -3.164 -0.322 5.390 1.00 95.62 86 GLU A N 1
ATOM 699 C CA . GLU A 1 86 ? -4.638 -0.389 5.470 1.00 95.62 86 GLU A CA 1
ATOM 700 C C . GLU A 1 86 ? -5.125 -1.835 5.664 1.00 95.62 86 GLU A C 1
ATOM 702 O O . GLU A 1 86 ? -5.973 -2.101 6.516 1.00 95.62 86 GLU A O 1
ATOM 707 N N . LEU A 1 87 ? -4.553 -2.785 4.915 1.00 96.94 87 LEU A N 1
ATOM 708 C CA . LEU A 1 87 ? -4.857 -4.212 5.053 1.00 96.94 87 LEU A CA 1
ATOM 709 C C . LEU A 1 87 ? -4.499 -4.742 6.447 1.00 96.94 87 LEU A C 1
ATOM 711 O O . LEU A 1 87 ? -5.311 -5.427 7.066 1.00 96.94 87 LEU A O 1
ATOM 715 N N . LEU A 1 88 ? -3.303 -4.426 6.949 1.00 97.25 88 LEU A N 1
ATOM 716 C CA . LEU A 1 88 ? -2.867 -4.828 8.290 1.00 97.25 88 LEU A CA 1
ATOM 717 C C . LEU A 1 88 ? -3.779 -4.246 9.372 1.00 97.25 88 LEU A C 1
ATOM 719 O O . LEU A 1 88 ? -4.146 -4.950 10.313 1.00 97.25 88 LEU A O 1
ATOM 723 N N . TRP A 1 89 ? -4.204 -2.990 9.217 1.00 95.81 89 TRP A N 1
ATOM 724 C CA . TRP A 1 89 ? -5.168 -2.366 10.118 1.00 95.81 89 TRP A CA 1
ATOM 725 C C . TRP A 1 89 ? -6.494 -3.130 10.141 1.00 95.81 89 TRP A C 1
ATOM 727 O O . TRP A 1 89 ? -6.988 -3.466 11.218 1.00 95.81 89 TRP A O 1
ATOM 737 N N . ALA A 1 90 ? -7.029 -3.480 8.966 1.00 94.50 90 ALA A N 1
ATOM 738 C CA . ALA A 1 90 ? -8.247 -4.282 8.838 1.00 94.50 90 ALA A CA 1
ATOM 739 C C . ALA A 1 90 ? -8.096 -5.705 9.412 1.00 94.50 90 ALA A C 1
ATOM 741 O O . ALA A 1 90 ? -9.065 -6.272 9.911 1.00 94.50 90 ALA A O 1
ATOM 742 N N . LYS A 1 91 ? -6.880 -6.266 9.408 1.00 95.94 91 LYS A N 1
ATOM 743 C CA . LYS A 1 91 ? -6.530 -7.539 10.067 1.00 95.94 91 LYS A CA 1
ATOM 744 C C . LYS A 1 91 ? -6.263 -7.409 11.571 1.00 95.94 91 LYS A C 1
ATOM 746 O O . LYS A 1 91 ? -5.826 -8.368 12.202 1.00 95.94 91 LYS A O 1
ATOM 751 N N . ASN A 1 92 ? -6.512 -6.237 12.155 1.00 95.81 92 ASN A N 1
ATOM 752 C CA . ASN A 1 92 ? -6.242 -5.911 13.555 1.00 95.81 92 ASN A CA 1
ATOM 753 C C . ASN A 1 92 ? -4.747 -5.951 13.948 1.00 95.81 92 ASN A C 1
ATOM 755 O O . ASN A 1 92 ? -4.407 -5.923 15.130 1.00 95.81 92 ASN A O 1
ATOM 759 N N . GLN A 1 93 ? -3.835 -5.926 12.974 1.00 96.75 93 GLN A N 1
ATOM 760 C CA . GLN A 1 93 ? -2.384 -5.813 13.169 1.00 96.75 93 GLN A CA 1
ATOM 761 C C . GLN A 1 93 ? -1.968 -4.333 13.240 1.00 96.75 93 GLN A C 1
ATOM 763 O O . GLN A 1 93 ? -1.144 -3.842 12.466 1.00 96.75 93 GLN A O 1
ATOM 768 N N . LYS A 1 94 ? -2.586 -3.585 14.164 1.00 95.19 94 LYS A N 1
ATOM 769 C CA . LYS A 1 94 ? -2.517 -2.111 14.221 1.00 95.19 94 LYS A CA 1
ATOM 770 C C . LYS A 1 94 ? -1.107 -1.567 14.459 1.00 95.19 94 LYS A C 1
ATOM 772 O O . LYS A 1 94 ? -0.756 -0.525 13.913 1.00 95.19 94 LYS A O 1
ATOM 777 N N . GLN A 1 95 ? -0.300 -2.267 15.257 1.00 95.94 95 GLN A N 1
ATOM 778 C CA . GLN A 1 95 ? 1.076 -1.855 15.532 1.00 95.94 95 GLN A CA 1
ATOM 779 C C . GLN A 1 95 ? 1.933 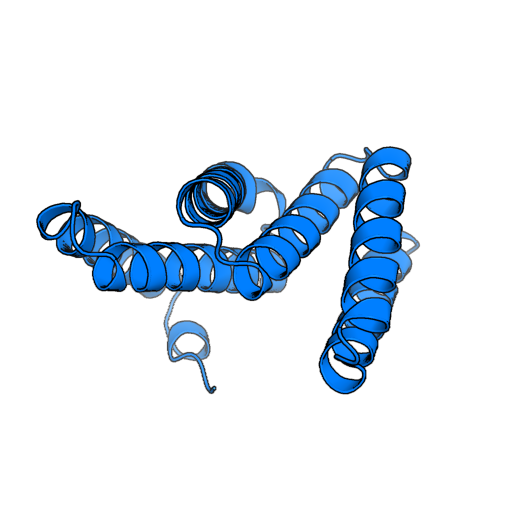-1.901 14.260 1.00 95.94 95 GLN A C 1
ATOM 781 O O . GLN A 1 95 ? 2.514 -0.887 13.881 1.00 95.94 95 GLN A O 1
ATOM 786 N N . GLU A 1 96 ? 1.950 -3.042 13.565 1.00 97.06 96 GLU A N 1
ATOM 787 C CA . GLU A 1 96 ? 2.700 -3.213 12.314 1.00 97.06 96 GLU A CA 1
ATOM 788 C C . GLU A 1 96 ? 2.254 -2.208 11.243 1.00 97.06 96 GLU A C 1
ATOM 790 O O . GLU A 1 96 ? 3.081 -1.633 10.531 1.00 97.06 96 GLU A O 1
ATOM 795 N N . ALA A 1 97 ? 0.944 -1.959 11.157 1.00 97.19 97 ALA A N 1
ATOM 796 C CA . ALA A 1 97 ? 0.378 -0.978 10.243 1.00 97.19 97 ALA A CA 1
ATOM 797 C C . ALA A 1 97 ? 0.930 0.435 10.504 1.00 97.19 97 ALA A C 1
ATOM 799 O O . ALA A 1 97 ? 1.430 1.080 9.581 1.00 97.19 97 ALA A O 1
ATOM 800 N N . ASN A 1 98 ? 0.911 0.887 11.762 1.00 96.62 98 ASN A N 1
ATOM 801 C CA . ASN A 1 98 ? 1.437 2.198 12.145 1.00 96.62 98 ASN A CA 1
ATOM 802 C C . ASN A 1 98 ? 2.940 2.315 11.873 1.00 96.62 98 ASN A C 1
ATOM 804 O O . ASN A 1 98 ? 3.385 3.310 11.309 1.00 96.62 98 ASN A O 1
ATOM 808 N N . GLU A 1 99 ? 3.727 1.287 12.196 1.00 97.75 99 GLU A N 1
ATOM 809 C CA . GLU A 1 99 ? 5.168 1.297 11.924 1.00 97.75 99 GLU A CA 1
ATOM 810 C C . GLU A 1 99 ? 5.485 1.465 10.432 1.00 97.75 99 GLU A C 1
ATOM 812 O O . GLU A 1 99 ? 6.468 2.118 10.066 1.00 97.75 99 GLU A O 1
ATOM 817 N N . ILE A 1 100 ? 4.675 0.871 9.552 1.00 97.81 100 ILE A N 1
ATOM 818 C CA . ILE A 1 100 ? 4.823 1.042 8.104 1.00 97.81 100 ILE A CA 1
ATOM 819 C C . ILE A 1 100 ? 4.471 2.468 7.693 1.00 97.81 100 ILE A C 1
ATOM 821 O O . ILE A 1 100 ? 5.226 3.068 6.924 1.00 97.81 100 ILE A O 1
ATOM 825 N N . VAL A 1 101 ? 3.361 3.005 8.196 1.00 97.19 101 VAL A N 1
ATOM 826 C CA . VAL A 1 101 ? 2.885 4.352 7.860 1.00 97.19 101 VAL A CA 1
ATOM 827 C C . VAL A 1 101 ? 3.894 5.416 8.276 1.00 97.19 101 VAL A C 1
ATOM 829 O O . VAL A 1 101 ? 4.279 6.229 7.439 1.00 97.19 101 VAL A O 1
ATOM 832 N N . GLU A 1 102 ? 4.429 5.345 9.494 1.00 97.12 102 GLU A N 1
ATOM 833 C CA . GLU A 1 102 ? 5.452 6.285 9.972 1.00 97.12 102 GLU A CA 1
ATOM 834 C C . GLU A 1 102 ? 6.711 6.256 9.095 1.00 97.12 102 GLU A C 1
ATOM 836 O O . GLU A 1 102 ? 7.235 7.295 8.688 1.00 97.12 102 GLU A O 1
ATOM 841 N N . LYS A 1 103 ? 7.162 5.058 8.696 1.00 97.38 103 LYS A N 1
ATOM 842 C CA . LYS A 1 103 ? 8.287 4.918 7.755 1.00 97.38 103 LYS A CA 1
ATOM 843 C C . LYS A 1 103 ? 7.975 5.545 6.395 1.00 97.38 103 LYS A C 1
ATOM 845 O O . LYS A 1 103 ? 8.881 6.080 5.756 1.00 97.38 103 LYS A O 1
ATOM 850 N N . MET A 1 104 ? 6.733 5.450 5.917 1.00 97.06 104 MET A N 1
ATOM 851 C CA . MET A 1 104 ? 6.324 6.057 4.645 1.00 97.06 104 MET A CA 1
ATOM 852 C C . MET A 1 104 ? 6.203 7.574 4.743 1.00 97.06 104 MET A C 1
ATOM 854 O O . MET A 1 104 ? 6.591 8.257 3.797 1.00 97.06 104 MET A O 1
ATOM 858 N N . TYR A 1 105 ? 5.755 8.107 5.878 1.00 97.00 105 TYR A N 1
ATOM 859 C CA . TYR A 1 105 ? 5.757 9.545 6.128 1.00 97.00 105 TYR A CA 1
ATOM 860 C C . TYR A 1 105 ? 7.169 10.106 6.131 1.00 97.00 105 TYR A C 1
ATOM 862 O O . TYR A 1 105 ? 7.452 10.992 5.329 1.00 97.00 105 TYR A O 1
ATOM 870 N N . ALA A 1 106 ? 8.080 9.513 6.905 1.00 96.19 106 ALA A N 1
ATOM 871 C CA . ALA A 1 106 ? 9.482 9.922 6.916 1.00 96.19 106 ALA A CA 1
ATOM 872 C C . ALA A 1 106 ? 10.116 9.863 5.512 1.00 96.19 106 ALA A C 1
ATOM 874 O O . ALA A 1 106 ? 10.859 10.760 5.117 1.00 96.19 106 ALA A O 1
ATOM 875 N N . ALA A 1 107 ? 9.788 8.835 4.718 1.00 95.38 107 ALA A N 1
ATOM 876 C CA . ALA A 1 107 ? 10.264 8.730 3.340 1.00 95.38 107 ALA A CA 1
ATOM 877 C C . ALA A 1 107 ? 9.716 9.849 2.435 1.00 95.38 107 ALA A C 1
ATOM 879 O O . ALA A 1 107 ? 10.456 10.394 1.621 1.00 95.38 107 ALA A O 1
ATOM 880 N N . LEU A 1 108 ? 8.435 10.202 2.560 1.00 94.56 108 LEU A N 1
ATOM 881 C CA . LEU A 1 108 ? 7.827 11.287 1.784 1.00 94.56 108 LEU A CA 1
ATOM 882 C C . LEU A 1 108 ? 8.360 12.664 2.193 1.00 94.56 108 LEU A C 1
ATOM 884 O O . LEU A 1 108 ? 8.548 13.508 1.319 1.00 94.56 108 LEU A O 1
ATOM 888 N N . GLU A 1 109 ? 8.630 12.873 3.482 1.00 95.12 109 GLU A N 1
ATOM 889 C CA . GLU A 1 109 ? 9.274 14.084 4.003 1.00 95.12 109 GLU A CA 1
ATOM 890 C C . GLU A 1 109 ? 10.691 14.232 3.436 1.00 95.12 109 GLU 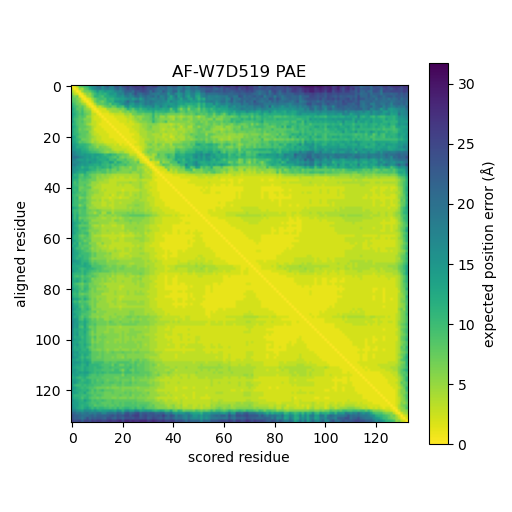A C 1
ATOM 892 O O . GLU A 1 109 ? 11.013 15.266 2.857 1.00 95.12 109 GLU A O 1
ATOM 897 N N . ALA A 1 110 ? 11.500 13.168 3.485 1.00 94.81 110 ALA A N 1
ATOM 898 C CA . ALA A 1 110 ? 12.856 13.162 2.931 1.00 94.81 110 ALA A CA 1
ATOM 899 C C . ALA A 1 110 ? 12.905 13.378 1.405 1.00 94.81 110 ALA A C 1
ATOM 901 O O . ALA A 1 110 ? 13.910 13.846 0.876 1.00 94.81 110 ALA A O 1
ATOM 902 N N . LEU A 1 111 ? 11.831 13.031 0.689 1.00 93.00 111 LEU A N 1
ATOM 903 C CA . LEU A 1 111 ? 11.680 13.254 -0.755 1.00 93.00 111 LEU A CA 1
ATOM 904 C C . LEU A 1 111 ? 10.977 14.582 -1.095 1.00 93.00 111 LEU A C 1
ATOM 906 O O . LEU A 1 111 ? 10.656 14.820 -2.266 1.00 93.00 111 LEU A O 1
ATOM 910 N N . GLU A 1 112 ? 10.684 15.412 -0.088 1.00 95.19 112 GLU A N 1
ATOM 911 C CA . GLU A 1 112 ? 9.981 16.697 -0.207 1.00 95.19 112 GLU A CA 1
ATOM 912 C C . GLU A 1 112 ? 8.610 16.578 -0.904 1.00 95.19 112 GLU A C 1
ATOM 914 O O . GLU A 1 112 ? 8.125 17.478 -1.596 1.00 95.19 112 GLU A O 1
ATOM 919 N N . ARG A 1 113 ? 7.941 15.433 -0.737 1.00 92.12 113 ARG A N 1
ATOM 920 C CA . ARG A 1 113 ? 6.634 15.123 -1.340 1.00 92.12 113 ARG A CA 1
ATOM 921 C C . ARG A 1 113 ? 5.481 15.586 -0.448 1.00 92.12 113 ARG A C 1
ATOM 923 O O . ARG A 1 113 ? 4.543 14.835 -0.184 1.00 92.12 113 ARG A O 1
ATOM 930 N N . TRP A 1 114 ? 5.519 16.846 -0.018 1.00 92.81 114 TRP A N 1
ATOM 931 C CA . TRP A 1 114 ? 4.621 17.405 1.002 1.00 92.81 114 TRP A CA 1
ATOM 932 C C . TRP A 1 114 ? 3.136 17.240 0.690 1.00 92.81 114 TRP A C 1
ATOM 934 O O . TRP A 1 114 ? 2.365 16.839 1.554 1.00 92.81 114 TRP A O 1
ATOM 944 N N . LYS A 1 115 ? 2.724 17.498 -0.555 1.00 92.19 115 LYS A N 1
ATOM 945 C CA . LYS A 1 115 ? 1.317 17.355 -0.952 1.00 92.19 115 LYS A CA 1
ATOM 946 C C . LYS A 1 115 ? 0.822 15.916 -0.779 1.00 92.19 115 LYS A C 1
ATOM 948 O O . LYS A 1 115 ? -0.220 15.694 -0.179 1.00 92.19 115 LYS A O 1
ATOM 953 N N . LEU A 1 116 ? 1.608 14.953 -1.258 1.00 88.88 116 LEU A N 1
ATOM 954 C CA . LEU A 1 116 ? 1.271 13.535 -1.176 1.00 88.88 116 LEU A CA 1
ATOM 955 C C . LEU A 1 116 ? 1.268 13.040 0.277 1.00 88.88 116 LEU A C 1
ATOM 957 O O . LEU A 1 116 ? 0.412 12.249 0.656 1.00 88.88 116 LEU A O 1
ATOM 961 N N . LEU A 1 117 ? 2.194 13.539 1.098 1.00 93.25 117 LEU A N 1
ATOM 962 C CA . LEU A 1 117 ? 2.220 13.276 2.534 1.00 93.25 117 LEU A CA 1
ATOM 963 C C . LEU A 1 117 ? 0.933 13.733 3.229 1.00 93.25 117 LEU A C 1
ATOM 965 O O . LEU A 1 117 ? 0.363 12.973 4.005 1.00 93.25 117 LEU A O 1
ATOM 969 N N . GLN A 1 118 ? 0.477 14.959 2.956 1.00 94.25 118 GLN A N 1
ATOM 970 C CA . GLN A 1 118 ? -0.748 15.493 3.559 1.00 94.25 118 GLN A CA 1
ATOM 971 C C . GLN A 1 118 ? -1.983 14.692 3.136 1.00 94.25 118 GLN A C 1
ATOM 973 O O . GLN A 1 118 ? -2.819 14.368 3.980 1.00 94.25 118 GLN A O 1
ATOM 978 N N . ASP A 1 119 ? -2.063 14.315 1.858 1.00 91.69 119 ASP A N 1
ATOM 979 C CA . ASP A 1 119 ? -3.142 13.464 1.353 1.00 91.69 119 ASP A CA 1
ATOM 980 C C . ASP A 1 119 ? -3.166 12.112 2.090 1.00 91.69 119 ASP A C 1
ATOM 982 O O . ASP A 1 119 ? -4.213 11.694 2.585 1.00 91.69 119 ASP A O 1
ATOM 986 N N . PHE A 1 120 ? -2.005 11.467 2.260 1.00 92.88 120 PHE A N 1
ATOM 987 C CA . PHE A 1 120 ? -1.918 10.200 2.988 1.00 92.88 120 PHE A CA 1
ATOM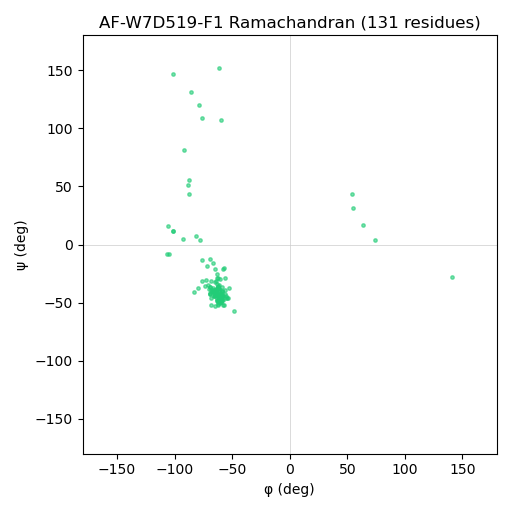 988 C C . PHE A 1 120 ? -2.222 10.319 4.482 1.00 92.88 120 PHE A C 1
ATOM 990 O O . PHE A 1 120 ? -2.900 9.440 5.010 1.00 92.88 120 PHE A O 1
ATOM 997 N N . LYS A 1 121 ? -1.776 11.388 5.157 1.00 94.62 121 LYS A N 1
ATOM 998 C CA . LYS A 1 121 ? -2.120 11.643 6.568 1.00 94.62 121 LYS A CA 1
ATOM 999 C C . LYS A 1 121 ? -3.629 11.721 6.754 1.00 94.62 121 LYS A C 1
ATOM 1001 O O . LYS A 1 121 ? -4.183 11.016 7.593 1.00 94.62 121 LYS A O 1
ATOM 1006 N N . LYS A 1 122 ? -4.301 12.490 5.897 1.00 93.56 122 LYS A N 1
ATOM 1007 C CA . LYS A 1 122 ? -5.758 12.634 5.923 1.00 93.56 122 LYS A CA 1
ATOM 1008 C C . LYS A 1 122 ? -6.485 11.313 5.670 1.00 93.56 122 LYS A C 1
ATOM 1010 O O . LYS A 1 122 ? -7.487 11.030 6.325 1.00 93.56 122 LYS A O 1
ATOM 1015 N N . ASP A 1 123 ? -6.022 10.520 4.708 1.00 90.38 123 ASP A N 1
ATOM 1016 C CA . ASP A 1 123 ? -6.631 9.220 4.419 1.00 90.38 123 ASP A CA 1
ATOM 1017 C C . ASP A 1 123 ? -6.410 8.228 5.573 1.00 90.38 123 ASP A C 1
ATOM 1019 O O . ASP A 1 123 ? -7.344 7.530 5.967 1.00 90.38 123 ASP A O 1
ATOM 1023 N N . TRP A 1 124 ? -5.223 8.219 6.185 1.00 94.12 124 TRP A N 1
ATOM 1024 C CA . TRP A 1 124 ? -4.921 7.370 7.338 1.00 94.12 124 TRP A CA 1
ATOM 1025 C C . TRP A 1 124 ? -5.733 7.738 8.585 1.00 94.12 124 TRP A C 1
ATOM 1027 O O . TRP A 1 124 ? -6.250 6.862 9.281 1.00 94.12 124 TRP A O 1
ATOM 1037 N N . GLU A 1 125 ? -5.903 9.032 8.855 1.00 93.06 125 GLU A N 1
ATOM 1038 C CA . GLU A 1 125 ? -6.748 9.519 9.949 1.00 93.06 125 GLU A CA 1
ATOM 1039 C C . GLU A 1 125 ? -8.194 9.041 9.806 1.00 93.06 125 GLU A C 1
ATOM 1041 O O . GLU A 1 125 ? -8.802 8.631 10.791 1.00 93.06 125 GLU A O 1
ATOM 1046 N N . LYS A 1 126 ? -8.748 9.035 8.588 1.00 89.94 126 LYS A N 1
ATOM 1047 C CA . LYS A 1 126 ? -10.099 8.502 8.354 1.00 89.94 126 LYS A CA 1
ATOM 1048 C C . LYS A 1 126 ? -10.181 7.016 8.682 1.00 89.94 126 LYS A C 1
ATOM 1050 O O . LYS A 1 126 ? -11.045 6.621 9.452 1.00 89.94 126 LYS A O 1
ATOM 1055 N N . ILE A 1 127 ? -9.245 6.217 8.171 1.00 88.38 127 ILE A N 1
ATOM 1056 C CA . ILE A 1 127 ? -9.224 4.758 8.370 1.00 88.38 127 ILE A CA 1
ATOM 1057 C C . ILE A 1 127 ? -9.118 4.402 9.857 1.00 88.38 127 ILE A C 1
ATOM 1059 O O . ILE A 1 127 ? -9.812 3.516 10.360 1.00 88.38 127 ILE A O 1
ATOM 1063 N N . THR A 1 128 ? -8.258 5.113 10.581 1.00 88.38 128 THR A N 1
ATOM 1064 C CA . THR A 1 128 ? -8.030 4.854 12.005 1.00 88.38 128 THR A CA 1
ATOM 1065 C C . THR A 1 128 ? -9.163 5.379 12.892 1.00 88.38 128 THR A C 1
ATOM 1067 O O . THR A 1 128 ? -9.480 4.732 13.894 1.00 88.38 128 THR A O 1
ATOM 1070 N N . ASN A 1 129 ? -9.832 6.476 12.517 1.00 82.31 129 ASN A N 1
ATOM 1071 C CA . ASN A 1 129 ? -10.975 7.021 13.258 1.00 82.31 129 ASN A CA 1
ATOM 1072 C C . ASN A 1 129 ? -12.295 6.287 12.984 1.00 82.31 129 ASN A C 1
ATOM 1074 O O . ASN A 1 129 ? -13.047 6.067 13.928 1.00 82.31 129 ASN A O 1
ATOM 1078 N N . GLU A 1 130 ? -12.562 5.848 11.751 1.00 62.19 130 GLU A N 1
ATOM 1079 C CA . GLU A 1 130 ? -13.762 5.057 11.414 1.00 62.19 130 GLU A CA 1
ATOM 1080 C C . GLU A 1 130 ? -13.804 3.730 12.191 1.00 62.19 130 GLU A C 1
ATOM 1082 O O . GLU A 1 130 ? -14.870 3.255 12.566 1.00 62.19 130 GLU A O 1
ATOM 1087 N N . SER A 1 131 ? -12.638 3.171 12.530 1.00 54.75 131 SER A N 1
ATOM 1088 C CA . SER A 1 131 ? -12.518 1.948 13.338 1.00 54.75 131 SER A CA 1
ATOM 1089 C C . SER A 1 131 ? -12.720 2.128 14.856 1.00 54.75 131 SER A C 1
ATOM 1091 O O . SER A 1 131 ? -12.498 1.177 15.611 1.00 54.75 131 SER A O 1
ATOM 1093 N N . ARG A 1 132 ? -13.070 3.340 15.322 1.00 45.28 132 ARG A N 1
ATOM 1094 C CA . ARG A 1 132 ? -13.374 3.659 16.735 1.00 45.28 132 ARG A CA 1
ATOM 1095 C C . ARG A 1 132 ? -14.873 3.847 17.024 1.00 45.28 132 ARG A C 1
ATOM 1097 O O . ARG A 1 132 ? -15.221 3.978 18.196 1.00 45.28 132 ARG A O 1
ATOM 1104 N N . SER A 1 133 ? -15.713 3.884 15.990 1.00 38.03 133 SER A N 1
ATOM 1105 C CA . SER A 1 133 ? -17.188 3.912 16.053 1.00 38.03 133 SER A CA 1
ATOM 1106 C C . SER A 1 133 ? -17.775 2.511 15.959 1.00 38.03 133 SER A C 1
ATOM 1108 O O . SER A 1 133 ? -18.795 2.278 16.641 1.00 38.03 133 SER A O 1
#

Secondary structure (DSSP, 8-state):
---GGGSS-HHHHHHHHHHHHHHHHTTTTSHHHHHHHHHHHHHHHHHHHHTT-GGGGHHHHHHHHHHHHHTT-HHHHHHHHHHHHHHHHHTT-HHHHHHHHHHHHHHHHHTT-HHHHHHHHHHHHHHHHHTT-

Organism: NCBI:txid1265816